Protein 2ATZ (pdb70)

Secondary structure (DSSP, 8-state):
-----S----S-EEEE-SSS-EEEEETTEEEEE-EEEE----HHHHHHHHTTSS-EEEESSBTTTEES-EEEEE-SS-HHHHHHHHHHHHHHTT--EEEEE-SSTT-EEEEE---SEEHHHHHHHHHHH--GGGTS---EEEES-TTS-GGG-EEEPP-EEEEEE-------

CATH classification: 3.90.920.20

Sequence (172 aa):
EELKLIKIDTSHYFEKKPGLGERVDYAGRCFYNKFQRVNALTSSLIQKHLKREIEIAHNLILRNDKVENIVFDYNGRNPERFYHKAQLLLREEGFNFTAYNTKTPGHLHLYVHKGHTELGEGERLVKTLSKLAQGLPKEWKVFPSNEWPKEFNILALPYEVFAKERGSSWAK

Structure (mmCIF, N/CA/C/O backbone):
data_2ATZ
#
_entry.id   2ATZ
#
_cell.length_a   77.093
_cell.length_b   77.093
_cell.length_c   118.187
_cell.angle_alpha   90.00
_cell.angle_beta   90.00
_cell.angle_gamma   120.00
#
_symmetry.space_group_name_H-M   'P 61 2 2'
#
loop_
_entity.id
_entity.type
_entity.pdbx_description
1 polymer 'H. pylori predicted coding region HP0184'
2 non-polymer "2'-DEOXYGUANOSINE-5'-TRIPHOSPHATE"
3 non-polymer 1,2-ETHANEDIOL
4 water water
#
loop_
_atom_site.group_PDB
_atom_site.id
_atom_site.type_symbol
_atom_site.label_atom_id
_atom_site.label_alt_id
_atom_site.label_comp_id
_atom_site.label_asym_id
_atom_site.label_entity_id
_atom_site.label_seq_id
_atom_site.pdbx_PDB_ins_code
_atom_site.Cartn_x
_atom_site.Cartn_y
_atom_site.Cartn_z
_atom_site.occupancy
_atom_site.B_iso_or_equiv
_atom_site.auth_seq_id
_atom_site.auth_comp_id
_atom_site.auth_asym_id
_atom_site.auth_atom_id
_atom_site.pdbx_PDB_model_num
ATOM 1 N N . GLU A 1 3 ? 9.581 11.159 -2.878 1.00 81.27 3 GLU A N 1
ATOM 2 C CA . GLU A 1 3 ? 8.098 11.024 -3.005 1.00 81.30 3 GLU A CA 1
ATOM 3 C C . GLU A 1 3 ? 7.338 11.577 -1.786 1.00 81.22 3 GLU A C 1
ATOM 4 O O . GLU A 1 3 ? 7.933 12.181 -0.882 1.00 81.44 3 GLU A O 1
ATOM 14 N N . GLU A 1 5 ? 3.249 10.195 0.075 1.00 78.44 5 GLU A N 1
ATOM 15 C CA . GLU A 1 5 ? 1.901 9.630 -0.004 1.00 77.31 5 GLU A CA 1
ATOM 16 C C . GLU A 1 5 ? 0.831 10.684 0.295 1.00 76.41 5 GLU A C 1
ATOM 17 O O . GLU A 1 5 ? 0.729 11.688 -0.417 1.00 76.33 5 GLU A O 1
ATOM 23 N N . LEU A 1 6 ? 0.030 10.456 1.334 1.00 75.02 6 LEU A N 1
ATOM 24 C CA . LEU A 1 6 ? -0.976 11.435 1.758 1.00 73.00 6 LEU A CA 1
ATOM 25 C C . LEU A 1 6 ? -0.630 11.934 3.169 1.00 71.06 6 LEU A C 1
ATOM 26 O O . LEU A 1 6 ? -0.559 11.155 4.126 1.00 70.40 6 LEU A O 1
ATOM 31 N N . LYS A 1 7 ? -0.374 13.238 3.264 1.00 68.85 7 LYS A N 1
ATOM 32 C CA . LYS A 1 7 ? 0.020 13.885 4.508 1.00 66.10 7 LYS A CA 1
ATOM 33 C C . LYS A 1 7 ? -1.115 14.768 5.027 1.00 65.02 7 LYS A C 1
ATOM 34 O O . LYS A 1 7 ? -1.822 15.421 4.228 1.00 64.78 7 LYS A O 1
ATOM 40 N N . LEU A 1 8 ? -1.284 14.777 6.358 1.00 63.09 8 LEU A N 1
ATOM 41 C CA . LEU A 1 8 ? -2.338 15.584 7.015 1.00 61.22 8 LEU A CA 1
ATOM 42 C C . LEU A 1 8 ? -2.022 17.011 7.433 1.00 59.05 8 LEU A C 1
ATOM 43 O O . LEU A 1 8 ? -1.694 17.311 8.589 1.00 58.69 8 LEU A O 1
ATOM 48 N N . ILE A 1 9 ? -2.165 17.869 6.434 1.00 55.79 9 ILE A N 1
ATOM 49 C CA . ILE A 1 9 ? -2.417 19.283 6.584 1.00 51.12 9 ILE A CA 1
ATOM 50 C C . ILE A 1 9 ? -3.886 19.499 7.077 1.00 48.20 9 ILE A C 1
ATOM 51 O O . ILE A 1 9 ? -4.266 20.619 7.432 1.00 48.66 9 ILE A O 1
ATOM 56 N N . LYS A 1 10 ? -4.687 18.418 7.133 1.00 44.02 10 LYS A N 1
ATOM 57 C CA . LYS A 1 10 ? -6.156 18.491 7.327 1.00 39.81 10 LYS A CA 1
ATOM 58 C C . LYS A 1 10 ? -6.799 19.369 6.248 1.00 38.22 10 LYS A C 1
ATOM 59 O O . LYS A 1 10 ? -7.531 20.314 6.506 1.00 36.66 10 LYS A O 1
ATOM 65 N N . ILE A 1 11 ? -6.455 19.041 5.013 1.00 38.60 11 ILE A N 1
ATOM 66 C CA . ILE A 1 11 ? -6.963 19.696 3.822 1.00 39.76 11 ILE A CA 1
ATOM 67 C C . ILE A 1 11 ? -8.479 19.587 3.756 1.00 39.99 11 ILE A C 1
ATOM 68 O O . ILE A 1 11 ? -9.038 18.497 3.920 1.00 40.13 11 ILE A O 1
ATOM 73 N N . ASP A 1 12 ? -9.141 20.716 3.538 1.00 39.60 12 ASP A N 1
ATOM 74 C CA . ASP A 1 12 ? -10.571 20.707 3.243 1.00 41.60 12 ASP A CA 1
ATOM 75 C C . ASP A 1 12 ? -10.792 20.194 1.789 1.00 41.73 12 ASP A C 1
ATOM 76 O O . ASP A 1 12 ? -10.354 20.838 0.828 1.00 41.82 12 ASP A O 1
ATOM 81 N N . THR A 1 13 ? -11.431 19.032 1.647 1.00 41.66 13 THR A N 1
ATOM 82 C CA . THR A 1 13 ? -11.598 18.383 0.311 1.00 41.52 13 THR A CA 1
ATOM 83 C C . THR A 1 13 ? -12.983 18.615 -0.355 1.00 42.18 13 THR A C 1
ATOM 84 O O . THR A 1 13 ? -13.278 18.044 -1.423 1.00 42.62 13 THR A O 1
ATOM 88 N N . SER A 1 14 ? -13.807 19.454 0.278 1.00 41.40 14 SER A N 1
ATOM 89 C CA . SER A 1 14 ? -15.167 19.765 -0.168 1.00 42.27 14 SER A CA 1
ATOM 90 C C . SER A 1 14 ? -15.168 20.533 -1.490 1.00 41.55 14 SER A C 1
ATOM 91 O O . SER A 1 14 ? -16.140 20.494 -2.254 1.00 40.95 14 SER A O 1
ATOM 94 N N . HIS A 1 15 ? -14.090 21.270 -1.710 1.00 39.80 15 HIS A N 1
ATOM 95 C CA . HIS A 1 15 ? -13.880 22.053 -2.929 1.00 40.73 15 HIS A CA 1
ATOM 96 C C . HIS A 1 15 ? -12.375 22.269 -3.095 1.00 41.02 15 HIS A C 1
ATOM 97 O O . HIS A 1 15 ? -11.579 21.913 -2.193 1.00 39.14 15 HIS A O 1
ATOM 104 N N . TYR A 1 16 ? -11.988 22.847 -4.230 1.00 40.11 16 TYR A N 1
ATOM 105 C CA . TYR A 1 16 ? -10.579 23.136 -4.487 1.00 40.53 16 TYR A CA 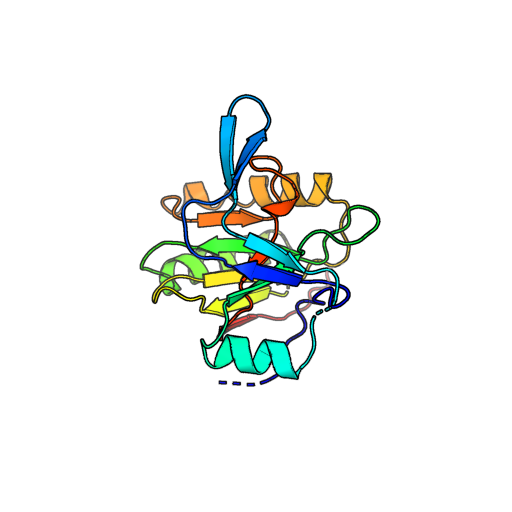1
ATOM 106 C C . TYR A 1 16 ? -10.519 24.269 -5.498 1.00 40.44 16 TYR A C 1
ATOM 107 O O . TYR A 1 16 ? -11.587 24.757 -5.936 1.00 40.16 16 TYR A O 1
ATOM 116 N N . PHE A 1 17 ? -9.296 24.704 -5.819 1.00 38.62 17 PHE A N 1
ATOM 117 C CA . PHE A 1 17 ? -9.071 25.811 -6.745 1.00 39.56 17 PHE A CA 1
ATOM 118 C C . PHE A 1 17 ? -8.142 25.311 -7.825 1.00 39.37 17 PHE A C 1
ATOM 119 O O . PHE A 1 17 ? -7.180 24.642 -7.505 1.00 40.16 17 PHE A O 1
ATOM 127 N N . GLU A 1 18 ? -8.429 25.665 -9.079 1.00 37.94 18 GLU A N 1
ATOM 128 C CA . GLU A 1 18 ? -7.626 25.236 -10.211 1.00 39.88 18 GLU A CA 1
ATOM 129 C C . GLU A 1 18 ? -6.961 26.442 -10.879 1.00 38.94 18 GLU A C 1
ATOM 130 O O . GLU A 1 18 ? -7.604 27.457 -11.155 1.00 39.31 18 GLU A O 1
ATOM 136 N N . LYS A 1 19 ? -5.671 26.354 -11.146 1.00 37.71 19 LYS A N 1
ATOM 137 C CA . LYS A 1 19 ? -5.065 27.470 -11.827 1.00 38.68 19 LYS A CA 1
ATOM 138 C C . LYS A 1 19 ? -5.409 27.443 -13.310 1.00 38.27 19 LYS A C 1
ATOM 139 O O . LYS A 1 19 ? -5.374 26.378 -13.985 1.00 36.93 19 LYS A O 1
ATOM 145 N N . LYS A 1 20 ? -5.744 28.632 -13.792 1.00 38.99 20 LYS A N 1
ATOM 146 C CA . LYS A 1 20 ? -6.141 28.847 -15.199 1.00 40.60 20 LYS A CA 1
ATOM 147 C C . LYS A 1 20 ? -5.124 29.759 -15.919 1.00 42.06 20 LYS A C 1
ATOM 148 O O . LYS A 1 20 ? -4.497 30.642 -15.283 1.00 40.95 20 LYS A O 1
ATOM 154 N N . PRO A 1 21 ? -4.939 29.557 -17.236 1.00 43.32 21 PRO A N 1
ATOM 155 C CA . PRO A 1 21 ? -4.022 30.437 -17.988 1.00 45.16 21 PRO A CA 1
ATOM 156 C C . PRO A 1 21 ? -4.452 31.910 -17.990 1.00 47.03 21 PRO A C 1
ATOM 157 O O . PRO A 1 21 ? -5.658 32.206 -17.765 1.00 48.37 21 PRO A O 1
ATOM 161 N N . GLY A 1 22 ? -3.471 32.821 -18.208 1.00 47.19 22 GLY A N 1
ATOM 162 C CA . GLY A 1 22 ? -3.754 34.265 -18.145 1.00 50.13 22 GLY A CA 1
ATOM 163 C C . GLY A 1 22 ? -2.968 35.020 -17.071 1.00 51.02 22 GLY A C 1
ATOM 164 O O . GLY A 1 22 ? -2.454 34.396 -16.134 1.00 50.77 22 GLY A O 1
ATOM 165 N N . LEU A 1 23 ? -3.007 36.354 -17.054 1.00 51.46 23 LEU A N 1
ATOM 166 C CA . LEU A 1 23 ? -4.222 37.172 -17.071 1.00 51.75 23 LEU A CA 1
ATOM 167 C C . LEU A 1 23 ? -4.731 37.135 -15.626 1.00 50.64 23 LEU A C 1
ATOM 168 O O . LEU A 1 23 ? -4.102 37.688 -14.695 1.00 51.63 23 LEU A O 1
ATOM 173 N N . GLY A 1 24 ? -5.831 36.421 -15.421 1.00 48.71 24 GLY A N 1
ATOM 174 C CA . GLY A 1 24 ? -6.457 36.372 -14.129 1.00 47.40 24 GLY A CA 1
ATOM 175 C C . GLY A 1 24 ? -7.536 37.420 -14.100 1.00 47.06 24 GLY A C 1
ATOM 176 O O . GLY A 1 24 ? -7.448 38.434 -14.824 1.00 46.98 24 GLY A O 1
ATOM 177 N N . GLU A 1 25 ? -8.567 37.162 -13.303 1.00 45.58 25 GLU A N 1
ATOM 178 C CA . GLU A 1 25 ? -9.707 38.065 -13.200 1.00 47.28 25 GLU A CA 1
ATOM 179 C C . GLU A 1 25 ? -9.410 39.186 -12.221 1.00 43.60 25 GLU A C 1
ATOM 180 O O . GLU A 1 25 ? -8.918 38.920 -11.069 1.00 40.03 25 GLU A O 1
ATOM 186 N N . ARG A 1 26 ? -9.698 40.429 -12.639 1.00 39.18 26 ARG A N 1
ATOM 187 C CA . ARG A 1 26 ? -9.443 41.554 -11.738 1.00 39.73 26 ARG A CA 1
ATOM 188 C C . ARG A 1 26 ? -10.321 41.452 -10.479 1.00 38.23 26 ARG A C 1
ATOM 189 O O . ARG A 1 26 ? -11.534 41.174 -10.577 1.00 36.89 26 ARG A O 1
ATOM 197 N N . VAL A 1 27 ? -9.708 41.683 -9.311 1.00 39.92 27 VAL A N 1
ATOM 198 C CA . VAL A 1 27 ? -10.412 41.789 -8.039 1.00 40.79 27 VAL A CA 1
ATOM 199 C C . VAL A 1 27 ? -9.911 43.084 -7.404 1.00 39.55 27 VAL A C 1
ATOM 200 O O . VAL A 1 27 ? -8.705 43.263 -7.296 1.00 40.44 27 VAL A O 1
ATOM 204 N N . ASP A 1 28 ? -10.810 43.987 -7.002 1.00 36.11 28 ASP A N 1
ATOM 205 C CA . ASP A 1 28 ? -10.384 45.131 -6.184 1.00 34.49 28 ASP A CA 1
ATOM 206 C C . ASP A 1 28 ? -10.605 44.784 -4.703 1.00 34.82 28 ASP A C 1
ATOM 207 O O . ASP A 1 28 ? -11.677 44.306 -4.347 1.00 32.44 28 ASP A O 1
ATOM 212 N N . TYR A 1 29 ? -9.628 45.070 -3.845 1.00 32.13 29 TYR A N 1
ATOM 213 C CA . TYR A 1 29 ? -9.740 44.676 -2.461 1.00 34.07 29 TYR A CA 1
ATOM 214 C C . TYR A 1 29 ? -8.958 45.740 -1.653 1.00 32.79 29 TYR A C 1
ATOM 215 O O . TYR A 1 29 ? -7.775 45.965 -1.914 1.00 31.58 29 TYR A O 1
ATOM 224 N N . ALA A 1 30 ? -9.595 46.348 -0.676 1.00 32.75 30 ALA A N 1
ATOM 225 C CA . ALA A 1 30 ? -8.944 47.348 0.211 1.00 33.81 30 ALA A CA 1
ATOM 226 C C . ALA A 1 30 ? -8.140 48.426 -0.551 1.00 36.22 30 ALA A C 1
ATOM 227 O O . ALA A 1 30 ? -7.068 48.806 -0.117 1.00 37.94 30 ALA A O 1
ATOM 229 N N . GLY A 1 31 ? -8.649 48.862 -1.711 1.00 35.64 31 GLY A N 1
ATOM 230 C CA . GLY A 1 31 ? -8.095 49.998 -2.483 1.00 37.53 31 GLY A CA 1
ATOM 231 C C . GLY A 1 31 ? -7.009 49.620 -3.453 1.00 37.94 31 GLY A C 1
ATOM 232 O O . GLY A 1 31 ? -6.481 50.481 -4.172 1.00 39.40 31 GLY A O 1
ATOM 233 N N . ARG A 1 32 ? -6.703 48.318 -3.484 1.00 37.60 32 ARG A N 1
ATOM 234 C CA . ARG A 1 32 ? -5.644 47.726 -4.297 1.00 40.10 32 ARG A CA 1
ATOM 235 C C . ARG A 1 32 ? -6.252 46.747 -5.310 1.00 40.82 32 ARG A C 1
ATOM 236 O O . ARG A 1 32 ? -7.390 46.242 -5.137 1.00 36.13 32 ARG A O 1
ATOM 244 N N . CYS A 1 33 ? -5.464 46.482 -6.343 1.00 38.98 33 CYS A N 1
ATOM 245 C CA . CYS A 1 33 ? -5.814 45.589 -7.420 1.00 42.39 33 CYS A CA 1
ATOM 246 C C . CYS A 1 33 ? -5.205 44.226 -7.361 1.00 42.06 33 CYS A C 1
ATOM 247 O O . CYS A 1 33 ? -3.994 44.094 -7.161 1.00 41.37 33 CYS A O 1
ATOM 250 N N . PHE A 1 34 ? -6.027 43.207 -7.610 1.00 43.07 34 PHE A N 1
ATOM 251 C CA . PHE A 1 34 ? -5.512 41.844 -7.666 1.00 44.13 34 PHE A CA 1
ATOM 252 C C . PHE A 1 34 ? -5.943 41.172 -8.933 1.00 43.51 34 PHE A C 1
ATOM 253 O O . PHE A 1 34 ? -7.029 41.450 -9.443 1.00 43.21 34 PHE A O 1
ATOM 261 N N . TYR A 1 35 ? -5.072 40.319 -9.479 1.00 41.37 35 TYR A N 1
ATOM 262 C CA . TYR A 1 35 ? -5.481 39.478 -10.586 1.00 41.02 35 TYR A CA 1
ATOM 263 C C . TYR A 1 35 ? -5.520 38.046 -10.177 1.00 40.26 35 TYR A C 1
ATOM 264 O O . TYR A 1 35 ? -4.499 37.471 -9.846 1.00 44.26 35 TYR A O 1
ATOM 273 N N . ASN A 1 36 ? -6.709 37.486 -10.186 1.00 39.57 36 ASN A N 1
ATOM 274 C CA . ASN A 1 36 ? -6.934 36.150 -9.667 1.00 39.31 36 ASN A CA 1
ATOM 275 C C . ASN A 1 36 ? -6.795 35.122 -10.783 1.00 38.68 36 ASN A C 1
ATOM 276 O O . ASN A 1 36 ? -7.639 35.080 -11.709 1.00 39.90 36 ASN A O 1
ATOM 281 N N . LYS A 1 37 ? -5.757 34.301 -10.688 1.00 41.20 37 LYS A N 1
ATOM 282 C CA . LYS A 1 37 ? -5.403 33.306 -11.725 1.00 39.85 37 LYS A CA 1
ATOM 283 C C . LYS A 1 37 ? -5.962 31.911 -11.399 1.00 41.44 37 LYS A C 1
ATOM 284 O O . LYS A 1 37 ? -5.762 30.948 -12.187 1.00 40.83 37 LYS A O 1
ATOM 290 N N . PHE A 1 38 ? -6.646 31.801 -10.246 1.00 40.36 38 PHE A N 1
ATOM 291 C CA . PHE A 1 38 ? -7.254 30.534 -9.757 1.00 42.00 38 PHE A CA 1
ATOM 292 C C . PHE A 1 38 ? -8.763 30.550 -9.792 1.00 43.58 38 PHE A C 1
ATOM 293 O O . PHE A 1 38 ? -9.398 31.500 -9.334 1.00 46.38 38 PHE A O 1
ATOM 301 N N . GLN A 1 39 ? -9.337 29.467 -10.306 1.00 44.94 39 GLN A N 1
ATOM 302 C CA . GLN A 1 39 ? -10.791 29.317 -10.345 1.00 45.20 39 GLN A CA 1
ATOM 303 C C . GLN A 1 39 ? -11.258 28.334 -9.278 1.00 43.66 39 GLN A C 1
ATOM 304 O O . GLN A 1 39 ? -10.769 27.206 -9.195 1.00 41.87 39 GLN A O 1
ATOM 310 N N . ARG A 1 40 ? -12.213 28.772 -8.460 1.00 43.33 40 ARG A N 1
ATOM 311 C CA . ARG A 1 40 ? -12.820 27.885 -7.496 1.00 42.31 40 ARG A CA 1
ATOM 312 C C . ARG A 1 40 ? -13.604 26.805 -8.231 1.00 42.65 40 ARG A C 1
ATOM 313 O O . ARG A 1 40 ? -14.343 27.090 -9.186 1.00 41.52 40 ARG A O 1
ATOM 321 N N . VAL A 1 41 ? -13.424 25.560 -7.794 1.00 42.78 41 VAL A N 1
ATOM 322 C CA . VAL A 1 41 ? -14.190 24.435 -8.329 1.00 43.65 41 VAL A CA 1
ATOM 323 C C . VAL A 1 41 ? -14.985 23.804 -7.200 1.00 43.93 41 VAL A C 1
ATOM 324 O O . VAL A 1 41 ? -14.424 23.257 -6.233 1.00 44.51 41 VAL A O 1
ATOM 328 N N . ASN A 1 42 ? -16.298 23.929 -7.329 1.00 43.42 42 ASN A N 1
ATOM 329 C CA . ASN A 1 42 ? -17.255 23.440 -6.360 1.00 43.86 42 ASN A CA 1
ATOM 330 C C . ASN A 1 42 ? -17.544 21.940 -6.549 1.00 44.40 42 ASN A C 1
ATOM 331 O O . ASN A 1 42 ? -18.680 21.518 -6.827 1.00 39.92 42 ASN A O 1
ATOM 336 N N . ALA A 1 43 ? -16.483 21.146 -6.409 1.00 44.82 43 ALA A N 1
ATOM 337 C CA . ALA A 1 43 ? -16.549 19.692 -6.440 1.00 45.94 43 ALA A CA 1
ATOM 338 C C . ALA A 1 43 ? -15.419 19.173 -5.582 1.00 47.42 43 ALA A C 1
ATOM 339 O O . ALA A 1 43 ? -14.455 19.893 -5.314 1.00 46.04 43 ALA A O 1
ATOM 349 N N . LEU A 1 45 ? -12.214 17.531 -3.923 1.00 49.02 45 LEU A N 1
ATOM 350 C CA . LEU A 1 45 ? -10.805 17.271 -4.190 1.00 47.91 45 LEU A CA 1
ATOM 351 C C . LEU A 1 45 ? -10.547 15.780 -3.953 1.00 48.03 45 LEU A C 1
ATOM 352 O O . LEU A 1 45 ? -10.366 15.334 -2.810 1.00 49.86 45 LEU A O 1
ATOM 357 N N . THR A 1 46 ? -10.561 15.017 -5.044 1.00 45.64 46 THR A N 1
ATOM 358 C CA . THR A 1 46 ? -10.426 13.571 -4.998 1.00 45.18 46 THR A CA 1
ATOM 359 C C . THR A 1 46 ? -8.975 13.102 -5.049 1.00 44.37 46 THR A C 1
ATOM 360 O O . THR A 1 46 ? -8.082 13.846 -5.427 1.00 42.39 46 THR A O 1
ATOM 364 N N . SER A 1 47 ? -8.769 11.821 -4.745 1.00 45.17 47 SER A N 1
ATOM 365 C CA . SER A 1 47 ? -7.458 11.188 -4.847 1.00 44.71 47 SER A CA 1
ATOM 366 C C . SER A 1 47 ? -6.927 11.282 -6.277 1.00 43.49 47 SER A C 1
ATOM 367 O O . SER A 1 47 ? -5.750 11.571 -6.494 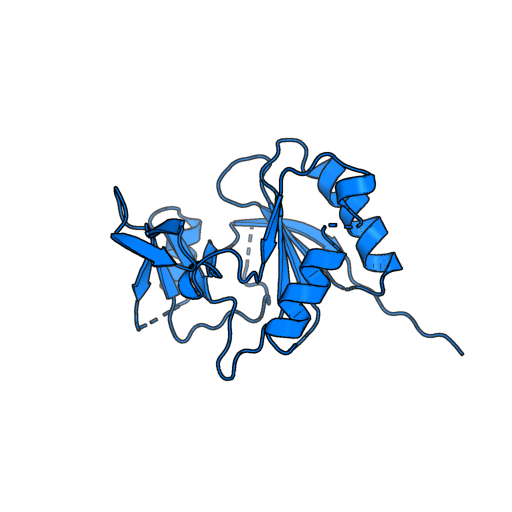1.00 41.71 47 SER A O 1
ATOM 370 N N . SER A 1 48 ? -7.827 11.056 -7.235 1.00 42.95 48 SER A N 1
ATOM 371 C CA . SER A 1 48 ? -7.555 11.174 -8.673 1.00 42.97 48 SER A CA 1
ATOM 372 C C . SER A 1 48 ? -6.943 12.551 -9.039 1.00 42.07 48 SER A C 1
ATOM 373 O O . SER A 1 48 ? -5.903 12.637 -9.720 1.00 39.85 48 SER A O 1
ATOM 376 N N . LEU A 1 49 ? -7.593 13.608 -8.561 1.00 40.39 49 LEU A N 1
ATOM 377 C CA . LEU A 1 49 ? -7.153 14.987 -8.789 1.00 41.82 49 LEU A CA 1
ATOM 378 C C . LEU A 1 49 ? -5.777 15.344 -8.205 1.00 41.37 49 LEU A C 1
ATOM 379 O O . LEU A 1 49 ? -4.994 16.068 -8.841 1.00 41.52 49 LEU A O 1
ATOM 384 N N . ILE A 1 50 ? -5.501 14.852 -6.993 1.00 41.10 50 ILE A N 1
ATOM 385 C CA . ILE A 1 50 ? -4.208 15.062 -6.345 1.00 41.64 50 ILE A CA 1
ATOM 386 C C . ILE A 1 50 ? -3.060 14.408 -7.147 1.00 40.71 50 ILE A C 1
ATOM 387 O O . ILE A 1 50 ? -1.992 14.995 -7.312 1.00 39.20 50 ILE A O 1
ATOM 392 N N . GLN A 1 51 ? -3.293 13.192 -7.652 1.00 40.18 51 GLN A N 1
ATOM 393 C CA . GLN A 1 51 ? -2.277 12.473 -8.423 1.00 39.83 51 GLN A CA 1
ATOM 394 C C . GLN A 1 51 ? -1.978 13.247 -9.688 1.00 38.73 51 GLN A C 1
ATOM 395 O O . GLN A 1 51 ? -0.855 13.252 -10.172 1.00 37.94 51 GLN A O 1
ATOM 401 N N . LYS A 1 52 ? -3.007 13.897 -10.214 1.00 38.07 52 LYS A N 1
ATOM 402 C CA . LYS A 1 52 ? -2.925 14.620 -11.460 1.00 37.72 52 LYS A CA 1
ATOM 403 C C . LYS A 1 52 ? -2.073 15.842 -11.193 1.00 38.05 52 LYS A C 1
ATOM 404 O O . LYS A 1 52 ? -1.176 16.164 -12.002 1.00 38.19 52 LYS A O 1
ATOM 410 N N . HIS A 1 53 ? -2.351 16.496 -10.041 1.00 34.80 53 HIS A N 1
ATOM 411 C CA . HIS A 1 53 ? -1.514 17.561 -9.540 1.00 34.36 53 HIS A CA 1
ATOM 412 C C . HIS A 1 53 ? -0.031 17.135 -9.357 1.00 33.11 53 HIS A C 1
ATOM 413 O O . HIS A 1 53 ? 0.893 17.788 -9.856 1.00 35.00 53 HIS A O 1
ATOM 420 N N . LEU A 1 54 ? 0.206 16.010 -8.701 1.00 32.43 54 LEU A N 1
ATOM 421 C CA . LEU A 1 54 ? 1.575 15.533 -8.532 1.00 34.62 54 LEU A CA 1
ATOM 422 C C . LEU A 1 54 ? 2.291 15.169 -9.833 1.00 35.44 54 LEU A C 1
ATOM 423 O O . LEU A 1 54 ? 3.528 15.134 -9.877 1.00 33.15 54 LEU A O 1
ATOM 428 N N . LYS A 1 55 ? 1.499 14.914 -10.874 1.00 35.88 55 LYS A N 1
ATOM 429 C CA . LYS A 1 55 ? 2.014 14.573 -12.190 1.00 38.16 55 LYS A CA 1
ATOM 430 C C . LYS A 1 55 ? 2.250 15.842 -13.001 1.00 38.75 55 LYS A C 1
ATOM 431 O O . LYS A 1 55 ? 2.765 15.789 -14.117 1.00 39.01 55 LYS A O 1
ATOM 437 N N . ARG A 1 56 ? 1.857 16.979 -12.428 1.00 40.05 56 ARG A N 1
ATOM 438 C CA . ARG A 1 56 ? 1.842 18.291 -13.109 1.00 41.54 56 ARG A CA 1
ATOM 439 C C . ARG A 1 56 ? 0.966 18.346 -14.375 1.00 40.10 56 ARG A C 1
ATOM 440 O O . ARG A 1 56 ? 1.278 19.067 -15.323 1.00 40.86 56 ARG A O 1
ATOM 448 N N . GLU A 1 57 ? -0.124 17.595 -14.383 1.00 38.05 57 GLU A N 1
ATOM 449 C CA . GLU A 1 57 ? -1.105 17.691 -15.469 1.00 38.83 57 GLU A CA 1
ATOM 450 C C . GLU A 1 57 ? -2.121 18.806 -15.167 1.00 37.61 57 GLU A C 1
ATOM 451 O O . GLU A 1 57 ? -2.778 19.344 -16.073 1.00 35.11 57 GLU A O 1
ATOM 457 N N . ILE A 1 58 ? -2.224 19.140 -13.880 1.00 36.58 58 ILE A N 1
ATOM 458 C CA . ILE A 1 58 ? -3.111 20.179 -13.379 1.00 37.57 58 ILE A CA 1
ATOM 459 C C . ILE A 1 58 ? -2.421 20.857 -12.194 1.00 37.61 58 ILE A C 1
ATOM 460 O O . ILE A 1 58 ? -1.472 20.309 -11.610 1.00 36.97 58 ILE A O 1
ATOM 465 N N . GLU A 1 59 ? -2.893 22.055 -11.862 1.00 37.93 59 GLU A N 1
ATOM 466 C CA . GLU A 1 59 ? -2.346 22.842 -10.749 1.00 37.50 59 GLU A CA 1
ATOM 467 C C . GLU A 1 59 ? -3.515 23.254 -9.853 1.00 37.81 59 GLU A C 1
ATOM 468 O O . GLU A 1 59 ? -4.294 24.128 -10.174 1.00 34.83 59 GLU A O 1
ATOM 474 N N . ILE A 1 60 ? -3.629 22.533 -8.743 1.00 39.33 60 ILE A N 1
ATOM 475 C CA . ILE A 1 60 ? -4.706 22.680 -7.762 1.00 40.24 60 ILE A CA 1
ATOM 476 C C . ILE A 1 60 ? -4.198 23.220 -6.428 1.00 39.99 60 ILE A C 1
ATOM 477 O O . ILE A 1 60 ? -3.143 22.836 -5.988 1.00 37.43 60 ILE A O 1
ATOM 482 N N . ALA A 1 61 ? -5.047 24.039 -5.777 1.00 40.22 61 ALA A N 1
ATOM 483 C CA . ALA A 1 61 ? -4.817 24.631 -4.464 1.00 41.81 61 ALA A CA 1
ATOM 484 C C . ALA A 1 61 ? -5.945 24.228 -3.535 1.00 41.90 61 ALA A C 1
ATOM 485 O O . ALA A 1 61 ? -7.088 24.042 -3.987 1.00 42.29 61 ALA A O 1
ATOM 487 N N . HIS A 1 62 ? -5.617 24.055 -2.248 1.00 40.34 62 HIS A N 1
ATOM 488 C CA . HIS A 1 62 ? -6.651 23.866 -1.225 1.00 40.06 62 HIS A CA 1
ATOM 489 C C . HIS A 1 62 ? -6.923 25.163 -0.418 1.00 41.46 62 HIS A C 1
ATOM 490 O O . HIS A 1 62 ? -6.092 26.078 -0.362 1.00 39.26 62 HIS A O 1
ATOM 497 N N . ASN A 1 63 ? -8.105 25.257 0.171 1.00 42.31 63 ASN A N 1
ATOM 498 C CA . ASN A 1 63 ? -8.508 26.473 0.887 1.00 43.24 63 ASN A CA 1
ATOM 499 C C . ASN A 1 63 ? -8.030 26.425 2.320 1.00 42.64 63 ASN A C 1
ATOM 500 O O . ASN A 1 63 ? -8.483 25.591 3.110 1.00 41.92 63 ASN A O 1
ATOM 505 N N . LEU A 1 64 ? -7.113 27.333 2.660 1.00 42.85 64 LEU A N 1
ATOM 506 C CA . LEU A 1 64 ? -6.666 27.431 4.038 1.00 44.45 64 LEU A CA 1
ATOM 507 C C . LEU A 1 64 ? -7.799 27.813 5.034 1.00 41.05 64 LEU A C 1
ATOM 508 O O . LEU A 1 64 ? -7.726 27.486 6.212 1.00 39.94 64 LEU A O 1
ATOM 513 N N . ILE A 1 65 ? -8.824 28.490 4.562 1.00 37.85 65 ILE A N 1
ATOM 514 C CA . ILE A 1 65 ? -9.818 29.002 5.479 1.00 40.70 65 ILE A CA 1
ATOM 515 C C . ILE A 1 65 ? -10.990 28.067 5.533 1.00 42.93 65 ILE A C 1
ATOM 516 O O . ILE A 1 65 ? -11.683 27.876 4.525 1.00 39.96 65 ILE A O 1
ATOM 521 N N . LEU A 1 66 ? -11.214 27.482 6.714 1.00 41.82 66 LEU A N 1
ATOM 522 C CA . LEU A 1 66 ? -12.283 26.466 6.858 1.00 42.80 66 LEU A CA 1
ATOM 523 C C . LEU A 1 66 ? -13.613 27.135 7.130 1.00 42.17 66 LEU A C 1
ATOM 524 O O . LEU A 1 66 ? -13.661 28.326 7.422 1.00 43.62 66 LEU A O 1
ATOM 529 N N . ARG A 1 67 ? -14.694 26.380 7.079 1.00 43.67 67 ARG A N 1
ATOM 530 C CA . ARG A 1 67 ? -16.009 26.907 7.441 1.00 43.77 67 ARG A CA 1
ATOM 531 C C . ARG A 1 67 ? -15.906 27.450 8.869 1.00 42.61 67 ARG A C 1
ATOM 532 O O . ARG A 1 67 ? -15.099 26.944 9.672 1.00 38.76 67 ARG A O 1
ATOM 540 N N . ASN A 1 68 ? -16.730 28.459 9.156 1.00 42.64 68 ASN A N 1
ATOM 541 C CA . ASN A 1 68 ? -16.705 29.173 10.427 1.00 45.40 68 ASN A CA 1
ATOM 542 C C . ASN A 1 68 ? -15.432 30.009 10.621 1.00 46.49 68 ASN A C 1
ATOM 543 O O . ASN A 1 68 ? -15.078 30.306 11.770 1.00 44.46 68 ASN A O 1
ATOM 548 N N . ASP A 1 69 ? -14.764 30.382 9.526 1.00 43.94 69 ASP A N 1
ATOM 549 C CA . ASP A 1 69 ? -13.470 31.112 9.558 1.00 46.40 69 ASP A CA 1
ATOM 550 C C . ASP A 1 69 ? -12.473 30.614 10.630 1.00 43.26 69 ASP A C 1
ATOM 551 O O . ASP A 1 69 ? -12.090 31.351 11.552 1.00 42.27 69 ASP A O 1
ATOM 556 N N . LYS A 1 70 ? -12.129 29.337 10.513 1.00 40.94 70 LYS A N 1
ATOM 557 C CA . LYS A 1 70 ? -11.064 28.745 11.335 1.00 42.02 70 LYS A CA 1
ATOM 558 C C . LYS A 1 70 ? -9.981 28.380 10.346 1.00 40.61 70 LYS A C 1
ATOM 559 O O . LYS A 1 70 ? -10.271 28.223 9.141 1.00 40.58 70 LYS A O 1
ATOM 565 N N . VAL A 1 71 ? -8.747 28.246 10.835 1.00 40.81 71 VAL A N 1
ATOM 566 C CA . VAL A 1 71 ? -7.647 27.667 10.063 1.00 40.66 71 VAL A CA 1
ATOM 567 C C . VAL A 1 71 ? -7.065 26.546 10.941 1.00 41.59 71 VAL A C 1
ATOM 568 O O . VAL A 1 71 ? -7.029 26.659 12.155 1.00 42.25 71 VAL A O 1
ATOM 572 N N . GLU A 1 72 ? -6.641 25.465 10.321 1.00 41.96 72 GLU A N 1
ATOM 573 C CA . GLU A 1 72 ? -5.917 24.359 11.005 1.00 44.28 72 GLU A CA 1
ATOM 574 C C . GLU A 1 72 ? -4.386 24.612 11.060 1.00 43.37 72 GLU A C 1
ATOM 575 O O . GLU A 1 72 ? -3.686 24.047 11.914 1.00 44.12 72 GLU A O 1
ATOM 581 N N . ASN A 1 73 ? -3.874 25.388 10.118 1.00 41.42 73 ASN A N 1
ATOM 582 C CA . ASN A 1 73 ? -2.419 25.647 9.985 1.00 41.82 73 ASN A CA 1
ATOM 583 C C . ASN A 1 73 ? -2.149 27.139 9.774 1.00 42.00 73 ASN A C 1
ATOM 584 O O . ASN A 1 73 ? -2.944 27.853 9.180 1.00 39.87 73 ASN A O 1
ATOM 589 N N . ILE A 1 74 ? -1.020 27.636 10.275 1.00 40.74 74 ILE A N 1
ATOM 590 C CA . ILE A 1 74 ? -0.534 28.917 9.735 1.00 39.38 74 ILE A CA 1
ATOM 591 C C . ILE A 1 74 ? 0.694 28.522 8.914 1.00 39.92 74 ILE A C 1
ATOM 592 O O . ILE A 1 74 ? 1.326 27.489 9.190 1.00 37.94 74 ILE A O 1
ATOM 597 N N . VAL A 1 75 ? 1.005 29.334 7.911 1.00 37.78 75 VAL A N 1
ATOM 598 C CA . VAL A 1 75 ? 1.963 28.879 6.899 1.00 39.27 75 VAL A CA 1
ATOM 599 C C . VAL A 1 75 ? 2.936 29.950 6.462 1.00 38.48 75 VAL A C 1
ATOM 600 O O . VAL A 1 75 ? 2.533 31.074 6.189 1.00 38.69 75 VAL A O 1
ATOM 604 N N . PHE A 1 76 ? 4.210 29.578 6.340 1.00 38.81 76 PHE A N 1
ATOM 605 C CA . PHE A 1 76 ? 5.166 30.463 5.712 1.00 40.02 76 PHE A CA 1
ATOM 606 C C . PHE A 1 76 ? 5.386 30.044 4.261 1.00 40.39 76 PHE A C 1
ATOM 607 O O . PHE A 1 76 ? 5.716 28.903 3.996 1.00 37.77 76 PHE A O 1
ATOM 615 N N . ASP A 1 77 ? 5.229 30.984 3.334 1.00 39.12 77 ASP A N 1
ATOM 616 C CA . ASP A 1 77 ? 5.386 30.693 1.924 1.00 40.49 77 ASP A CA 1
ATOM 617 C C . ASP A 1 77 ? 6.730 31.302 1.556 1.00 39.14 77 ASP A C 1
ATOM 618 O O . ASP A 1 77 ? 6.829 32.494 1.328 1.00 38.90 77 ASP A O 1
ATOM 623 N N . TYR A 1 78 ? 7.777 30.467 1.536 1.00 38.04 78 TYR A N 1
ATOM 624 C CA . TYR A 1 78 ? 9.121 30.940 1.298 1.00 36.94 78 TYR A CA 1
ATOM 625 C C . TYR A 1 78 ? 9.414 30.970 -0.196 1.00 37.74 78 TYR A C 1
ATOM 626 O O . TYR A 1 78 ? 9.357 29.939 -0.864 1.00 34.73 78 TYR A O 1
ATOM 635 N N . ASN A 1 79 ? 9.757 32.156 -0.693 1.00 38.04 79 ASN A N 1
ATOM 636 C CA . ASN A 1 79 ? 10.051 32.344 -2.108 1.00 38.49 79 ASN A CA 1
ATOM 637 C C . ASN A 1 79 ? 11.486 32.754 -2.383 1.00 37.24 79 ASN A C 1
ATOM 638 O O . ASN A 1 79 ? 11.758 33.491 -3.334 1.00 40.47 79 ASN A O 1
ATOM 643 N N . GLY A 1 80 ? 12.429 32.254 -1.596 1.00 36.98 80 GLY A N 1
ATOM 644 C CA . GLY A 1 80 ? 13.863 32.585 -1.856 1.00 38.51 80 GLY A CA 1
ATOM 645 C C . GLY A 1 80 ? 14.667 31.462 -2.500 1.00 38.56 80 GLY A C 1
ATOM 646 O O . GLY A 1 80 ? 14.113 30.491 -3.006 1.00 40.39 80 GLY A O 1
ATOM 647 N N . ARG A 1 81 ? 15.976 31.539 -2.432 1.00 39.29 81 ARG A N 1
ATOM 648 C CA . ARG A 1 81 ? 16.744 30.439 -2.991 1.00 41.32 81 ARG A CA 1
ATOM 649 C C . ARG A 1 81 ? 17.621 29.786 -1.946 1.00 40.02 81 ARG A C 1
ATOM 650 O O . ARG A 1 81 ? 18.477 28.990 -2.258 1.00 37.78 81 ARG A O 1
ATOM 658 N N . ASN A 1 82 ? 17.361 30.073 -0.672 1.00 39.83 82 ASN A N 1
ATOM 659 C CA . ASN A 1 82 ? 18.084 29.356 0.389 1.00 40.68 82 ASN A CA 1
ATOM 660 C C . ASN A 1 82 ? 17.123 28.728 1.374 1.00 39.26 82 ASN A C 1
ATOM 661 O O . ASN A 1 82 ? 17.023 29.211 2.492 1.00 39.06 82 ASN A O 1
ATOM 666 N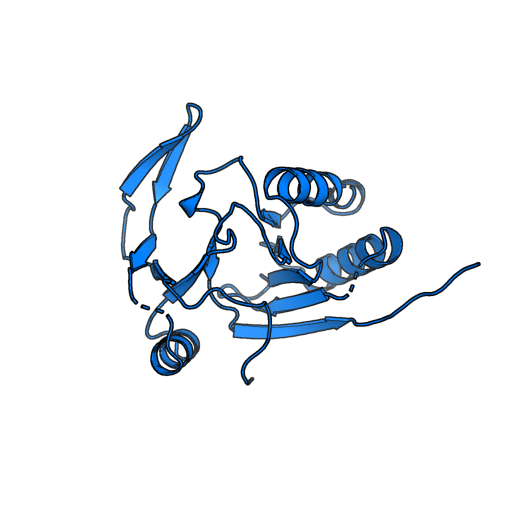 N . PRO A 1 83 ? 16.413 27.647 0.964 1.00 37.00 83 PRO A N 1
ATOM 667 C CA . PRO A 1 83 ? 15.411 27.035 1.868 1.00 37.63 83 PRO A CA 1
ATOM 668 C C . PRO A 1 83 ? 15.995 26.420 3.121 1.00 37.05 83 PRO A C 1
ATOM 669 O O . PRO A 1 83 ? 15.361 26.473 4.152 1.00 40.25 83 PRO A O 1
ATOM 673 N N . GLU A 1 84 ? 17.211 25.882 3.058 1.00 39.80 84 GLU A N 1
ATOM 674 C CA . GLU A 1 84 ? 17.875 25.337 4.250 1.00 40.04 84 GLU A CA 1
ATOM 675 C C . GLU A 1 84 ? 18.147 26.396 5.297 1.00 40.58 84 GLU A C 1
ATOM 676 O O . GLU A 1 84 ? 18.035 26.125 6.488 1.00 40.35 84 GLU A O 1
ATOM 682 N N . ARG A 1 85 ? 18.538 27.589 4.860 1.00 41.24 85 ARG A N 1
ATOM 683 C CA . ARG A 1 85 ? 18.867 28.677 5.796 1.00 41.69 85 ARG A CA 1
ATOM 684 C C . ARG A 1 85 ? 17.561 29.190 6.363 1.00 40.48 85 ARG A C 1
ATOM 685 O O . ARG A 1 85 ? 17.435 29.325 7.579 1.00 40.12 85 ARG A O 1
ATOM 693 N N . PHE A 1 86 ? 16.595 29.445 5.488 1.00 40.31 86 PHE A N 1
ATOM 694 C CA . PHE A 1 86 ? 15.249 29.789 5.920 1.00 39.29 86 PHE A CA 1
ATOM 695 C C . PHE A 1 86 ? 14.690 28.808 6.963 1.00 39.70 86 PHE A C 1
ATOM 696 O O . PHE A 1 86 ? 14.206 29.242 8.025 1.00 41.04 86 PHE A O 1
ATOM 704 N N . TYR A 1 87 ? 14.734 27.510 6.648 1.00 39.03 87 TYR A N 1
ATOM 705 C CA . TYR A 1 87 ? 14.129 26.502 7.493 1.00 39.32 87 TYR A CA 1
ATOM 706 C C . TYR A 1 87 ? 14.821 26.411 8.851 1.00 39.05 87 TYR A C 1
ATOM 707 O O . TYR A 1 87 ? 14.167 26.261 9.887 1.00 39.13 87 TYR A O 1
ATOM 716 N N . HIS A 1 88 ? 16.142 26.487 8.844 1.00 38.84 88 HIS A N 1
ATOM 717 C CA . HIS A 1 88 ? 16.866 26.507 10.124 1.00 40.02 88 HIS A CA 1
ATOM 718 C C . HIS A 1 88 ? 16.450 27.637 11.076 1.00 38.42 88 HIS A C 1
ATOM 719 O O . HIS A 1 88 ? 16.160 27.393 12.261 1.00 36.11 88 HIS A O 1
ATOM 726 N N . LYS A 1 89 ? 16.399 28.860 10.567 1.00 38.04 89 LYS A N 1
ATOM 727 C CA . LYS A 1 89 ? 16.024 30.007 11.417 1.00 40.69 89 LYS A CA 1
ATOM 728 C C . LYS A 1 89 ? 14.537 29.997 11.827 1.00 40.89 89 LYS A C 1
ATOM 729 O O . LYS A 1 89 ? 14.176 30.384 12.964 1.00 40.47 89 LYS A O 1
ATOM 735 N N . ALA A 1 90 ? 13.675 29.573 10.902 1.00 38.21 90 ALA A N 1
ATOM 736 C CA . ALA A 1 90 ? 12.263 29.362 11.197 1.00 38.59 90 ALA A CA 1
ATOM 737 C C . ALA A 1 90 ? 12.056 28.300 12.285 1.00 39.95 90 ALA A C 1
ATOM 738 O O . ALA A 1 90 ? 11.334 28.534 13.232 1.00 37.84 90 ALA A O 1
ATOM 740 N N . GLN A 1 91 ? 12.670 27.128 12.163 1.00 40.81 91 GLN A N 1
ATOM 741 C CA . GLN A 1 91 ? 12.460 26.094 13.198 1.00 43.98 91 GLN A CA 1
ATOM 742 C C . GLN A 1 91 ? 12.936 26.544 14.618 1.00 44.97 91 GLN A C 1
ATOM 743 O O . GLN A 1 91 ? 12.294 26.188 15.608 1.00 44.11 91 GLN A O 1
ATOM 749 N N . LEU A 1 92 ? 14.029 27.328 14.710 1.00 43.77 92 LEU A N 1
ATOM 750 C CA . LEU A 1 92 ? 14.528 27.843 15.995 1.00 44.71 92 LEU A CA 1
ATOM 751 C C . LEU A 1 92 ? 13.481 28.767 16.598 1.00 43.97 92 LEU A C 1
ATOM 752 O O . LEU A 1 92 ? 13.227 28.724 17.800 1.00 43.27 92 LEU A O 1
ATOM 757 N N . LEU A 1 93 ? 12.911 29.622 15.748 1.00 42.38 93 LEU A N 1
ATOM 758 C CA . LEU A 1 93 ? 11.881 30.587 16.147 1.00 41.57 93 LEU A CA 1
ATOM 759 C C . LEU A 1 93 ? 10.630 29.868 16.639 1.00 39.55 93 LEU A C 1
ATOM 760 O O . LEU A 1 93 ? 10.091 30.216 17.683 1.00 40.80 93 LEU A O 1
ATOM 765 N N . LEU A 1 94 ? 10.109 28.948 15.824 1.00 37.83 94 LEU A N 1
ATOM 766 C CA . LEU A 1 94 ? 8.911 28.172 16.164 1.00 36.77 94 LEU A CA 1
ATOM 767 C C . LEU A 1 94 ? 8.972 27.401 17.489 1.00 38.09 94 LEU A C 1
ATOM 768 O O . LEU A 1 94 ? 8.111 27.584 18.348 1.00 37.42 94 LEU A O 1
ATOM 773 N N . ARG A 1 95 ? 10.003 26.572 17.685 1.00 39.56 95 ARG A N 1
ATOM 774 C CA . ARG A 1 95 ? 10.069 25.756 18.915 1.00 41.45 95 ARG A CA 1
ATOM 775 C C . ARG A 1 95 ? 10.082 26.629 20.160 1.00 40.80 95 ARG A C 1
ATOM 776 O O . ARG A 1 95 ? 9.533 26.271 21.220 1.00 40.25 95 ARG A O 1
ATOM 784 N N . GLU A 1 96 ? 10.738 27.771 20.008 1.00 40.59 96 GLU A N 1
ATOM 785 C CA . GLU A 1 96 ? 10.909 28.752 21.045 1.00 43.65 96 GLU A CA 1
ATOM 786 C C . GLU A 1 96 ? 9.613 29.473 21.402 1.00 44.59 96 GLU A C 1
ATOM 787 O O . GLU A 1 96 ? 9.384 29.829 22.557 1.00 43.20 96 GLU A O 1
ATOM 793 N N . GLU A 1 97 ? 8.784 29.703 20.394 1.00 45.40 97 GLU A N 1
ATOM 794 C CA . GLU A 1 97 ? 7.502 30.376 20.593 1.00 48.16 97 GLU A CA 1
ATOM 795 C C . GLU A 1 97 ? 6.445 29.343 20.986 1.00 47.65 97 GLU A C 1
ATOM 796 O O . GLU A 1 97 ? 5.258 29.662 21.058 1.00 49.08 97 GLU A O 1
ATOM 802 N N . GLY A 1 98 ? 6.883 28.106 21.208 1.00 45.37 98 GLY A N 1
ATOM 803 C CA . GLY A 1 98 ? 5.999 27.030 21.645 1.00 46.21 98 GLY A CA 1
ATOM 804 C C . GLY A 1 98 ? 5.474 26.028 20.601 1.00 46.19 98 GLY A C 1
ATOM 805 O O . GLY A 1 98 ? 4.684 25.137 20.946 1.00 45.89 98 GLY A O 1
ATOM 806 N N . PHE A 1 99 ? 5.889 26.170 19.338 1.00 45.05 99 PHE A N 1
ATOM 807 C CA . PHE A 1 99 ? 5.378 25.340 18.244 1.00 46.44 99 PHE A CA 1
ATOM 808 C C . PHE A 1 99 ? 6.359 24.260 17.889 1.00 46.78 99 PHE A C 1
ATOM 809 O O . PHE A 1 99 ? 7.367 24.543 17.239 1.00 49.03 99 PHE A O 1
ATOM 825 N N . ASN A 1 101 ? 5.486 21.262 16.270 1.00 41.62 101 ASN A N 1
ATOM 826 C CA . ASN A 1 101 ? 4.916 20.439 15.218 1.00 40.73 101 ASN A CA 1
ATOM 827 C C . ASN A 1 101 ? 4.746 21.232 13.942 1.00 40.02 101 ASN A C 1
ATOM 828 O O . ASN A 1 101 ? 3.842 22.105 13.818 1.00 40.55 101 ASN A O 1
ATOM 833 N N . PHE A 1 102 ? 5.653 20.976 12.999 1.00 39.83 102 PHE A N 1
ATOM 834 C CA . PHE A 1 102 ? 5.592 21.640 11.692 1.00 38.96 102 PHE A CA 1
ATOM 835 C C . PHE A 1 102 ? 6.214 20.819 10.574 1.00 38.71 102 PHE A C 1
ATOM 836 O O . PHE A 1 102 ? 7.009 19.903 10.825 1.00 37.84 102 PHE A O 1
ATOM 844 N N . THR A 1 103 ? 5.813 21.128 9.345 1.00 38.83 103 THR A N 1
ATOM 845 C CA . THR A 1 103 ? 6.211 20.367 8.161 1.00 38.40 103 THR A CA 1
ATOM 846 C C . THR A 1 103 ? 6.481 21.329 7.005 1.00 38.82 103 THR A C 1
ATOM 847 O O . THR A 1 103 ? 5.611 22.139 6.636 1.00 40.17 103 THR A O 1
ATOM 851 N N . ALA A 1 104 ? 7.683 21.245 6.438 1.00 40.09 104 ALA A N 1
ATOM 852 C CA . ALA A 1 104 ? 8.038 22.040 5.252 1.00 38.66 104 ALA A CA 1
ATOM 853 C C . ALA A 1 104 ? 7.896 21.178 4.002 1.00 38.21 104 ALA A C 1
ATOM 854 O O . ALA A 1 104 ? 8.404 20.033 3.953 1.00 37.96 104 ALA A O 1
ATOM 856 N N . TYR A 1 105 ? 7.248 21.728 2.978 1.00 38.15 105 TYR A N 1
ATOM 857 C CA . TYR A 1 105 ? 7.108 20.991 1.719 1.00 39.08 105 TYR A CA 1
ATOM 858 C C . TYR A 1 105 ? 7.690 21.762 0.586 1.00 40.08 105 TYR A C 1
ATOM 859 O O . TYR A 1 105 ? 7.560 22.990 0.544 1.00 37.93 105 TYR A O 1
ATOM 868 N N . ASN A 1 106 ? 8.239 21.033 -0.389 1.00 36.60 106 ASN A N 1
ATOM 869 C CA . ASN A 1 106 ? 8.623 21.635 -1.641 1.00 39.85 106 ASN A CA 1
ATOM 870 C C . ASN A 1 106 ? 7.429 22.066 -2.495 1.00 37.87 106 ASN A C 1
ATOM 871 O O . ASN A 1 106 ? 6.434 21.340 -2.650 1.00 36.97 106 ASN A O 1
ATOM 876 N N . THR A 1 107 ? 7.537 23.261 -3.046 1.00 38.24 107 THR A N 1
ATOM 877 C CA . THR A 1 107 ? 6.496 23.769 -3.946 1.00 37.08 107 THR A CA 1
ATOM 878 C C . THR A 1 107 ? 6.997 23.763 -5.396 1.00 39.47 107 THR A C 1
ATOM 879 O O . THR A 1 107 ? 8.011 23.125 -5.685 1.00 38.95 107 THR A O 1
ATOM 883 N N . LYS A 1 108 ? 6.285 24.397 -6.327 1.00 40.17 108 LYS A N 1
ATOM 884 C CA . LYS A 1 108 ? 6.674 24.251 -7.747 1.00 39.42 108 LYS A CA 1
ATOM 885 C C . LYS A 1 108 ? 8.062 24.777 -8.179 1.00 39.22 108 LYS A C 1
ATOM 886 O O . LYS A 1 108 ? 8.683 24.184 -9.054 1.00 37.13 108 LYS A O 1
ATOM 892 N N . THR A 1 109 ? 8.507 25.895 -7.617 1.00 37.81 109 THR A N 1
ATOM 893 C CA . THR A 1 109 ? 9.824 26.485 -7.959 1.00 38.64 109 THR A CA 1
ATOM 894 C C . THR A 1 109 ? 10.908 25.935 -7.010 1.00 39.36 109 THR A C 1
ATOM 895 O O . THR A 1 109 ? 10.703 25.950 -5.797 1.00 38.31 109 THR A O 1
ATOM 899 N N . PRO A 1 110 ? 11.997 25.343 -7.575 1.00 39.74 110 PRO A N 1
ATOM 900 C CA . PRO A 1 110 ? 13.082 24.778 -6.755 1.00 39.33 110 PRO A CA 1
ATOM 901 C C . PRO A 1 110 ? 13.639 25.845 -5.810 1.00 38.76 110 PRO A C 1
ATOM 902 O O . PRO A 1 110 ? 13.776 26.991 -6.198 1.00 39.40 110 PRO A O 1
ATOM 906 N N . GLY A 1 111 ? 13.914 25.476 -4.571 1.00 39.22 111 GLY A N 1
ATOM 907 C CA . GLY A 1 111 ? 14.216 26.488 -3.548 1.00 38.54 111 GLY A CA 1
ATOM 908 C C . GLY A 1 111 ? 13.031 26.940 -2.712 1.00 38.13 111 GLY A C 1
ATOM 909 O O . GLY A 1 111 ? 13.214 27.269 -1.546 1.00 37.62 111 GLY A O 1
ATOM 910 N N . HIS A 1 112 ? 11.818 26.991 -3.299 1.00 39.11 112 HIS A N 1
ATOM 911 C CA . HIS A 1 112 ? 10.641 27.493 -2.587 1.00 36.85 112 HIS A CA 1
ATOM 912 C C . HIS A 1 112 ? 9.983 26.419 -1.706 1.00 39.24 112 HIS A C 1
ATOM 913 O O . HIS A 1 112 ? 10.069 25.215 -1.974 1.00 39.40 112 HIS A O 1
ATOM 920 N N . LEU A 1 113 ? 9.364 26.851 -0.606 1.00 37.62 113 LEU A N 1
ATOM 921 C CA . LEU A 1 113 ? 8.721 25.931 0.303 1.00 37.91 113 LEU A CA 1
ATOM 922 C C . LEU A 1 113 ? 7.397 26.461 0.794 1.00 38.24 113 LEU A C 1
ATOM 923 O O . LEU A 1 113 ? 7.185 27.685 0.849 1.00 38.35 113 LEU A O 1
ATOM 928 N N . HIS A 1 114 ? 6.527 25.559 1.228 1.00 38.42 114 HIS A N 1
ATOM 929 C CA . HIS A 1 114 ? 5.517 25.963 2.218 1.00 38.84 114 HIS A CA 1
ATOM 930 C C . HIS A 1 114 ? 5.794 25.265 3.542 1.00 38.95 114 HIS A C 1
ATOM 931 O O . HIS A 1 114 ? 5.857 24.028 3.625 1.00 38.29 114 HIS A O 1
ATOM 938 N N . LEU A 1 115 ? 5.959 26.079 4.581 1.00 38.46 115 LEU A N 1
ATOM 939 C CA . LEU A 1 115 ? 6.160 25.584 5.933 1.00 38.64 115 LEU A CA 1
ATOM 940 C C . LEU A 1 115 ? 4.830 25.658 6.719 1.00 40.36 115 LEU A C 1
ATOM 941 O O . LEU A 1 115 ? 4.390 26.756 7.155 1.00 39.02 115 LEU A O 1
ATOM 946 N N . TYR A 1 116 ? 4.165 24.511 6.884 1.00 39.22 116 TYR A N 1
ATOM 947 C CA . TYR A 1 116 ? 2.926 24.495 7.657 1.00 40.34 116 TYR A CA 1
ATOM 948 C C . TYR A 1 116 ? 3.270 24.298 9.142 1.00 41.94 116 TYR A C 1
ATOM 949 O O . TYR A 1 116 ? 4.035 23.403 9.477 1.00 40.71 116 TYR A O 1
ATOM 958 N N . VAL A 1 117 ? 2.712 25.164 9.996 1.00 40.78 117 VAL A N 1
ATOM 959 C CA . VAL A 1 117 ? 2.820 25.074 11.448 1.00 39.42 117 VAL A CA 1
ATOM 960 C C . VAL A 1 117 ? 1.479 24.525 11.914 1.00 39.24 117 VAL A C 1
ATOM 961 O O . VAL A 1 117 ? 0.475 25.195 11.760 1.00 38.30 117 VAL A O 1
ATOM 965 N N . HIS A 1 118 ? 1.509 23.311 12.456 1.00 38.90 118 HIS A N 1
ATOM 966 C CA . HIS A 1 118 ? 0.369 22.465 12.773 1.00 41.43 118 HIS A CA 1
ATOM 967 C C . HIS A 1 118 ? -0.231 22.840 14.140 1.00 42.23 118 HIS A C 1
ATOM 968 O O . HIS A 1 118 ? -0.042 22.134 15.137 1.00 43.38 118 HIS A O 1
ATOM 975 N N . LYS A 1 119 ? -0.968 23.941 14.143 1.00 43.32 119 LYS A N 1
ATOM 976 C CA . LYS A 1 119 ? -1.461 24.566 15.373 1.00 44.90 119 LYS A CA 1
ATOM 977 C C . LYS A 1 119 ? -2.778 23.942 15.829 1.00 44.58 119 LYS A C 1
ATOM 978 O O . LYS A 1 119 ? -3.024 23.835 17.026 1.00 43.44 119 LYS A O 1
ATOM 984 N N . GLY A 1 120 ? -3.624 23.498 14.902 1.00 43.06 120 GLY A N 1
ATOM 985 C CA . GLY A 1 120 ? -4.993 23.189 15.338 1.00 44.98 120 GLY A CA 1
ATOM 986 C C . GLY A 1 120 ? -5.919 24.373 15.063 1.00 44.30 120 GLY A C 1
ATOM 987 O O . GLY A 1 120 ? -5.446 25.506 14.772 1.00 42.33 120 GLY A O 1
ATOM 988 N N . HIS A 1 121 ? -7.222 24.107 15.151 1.00 44.15 121 HIS A N 1
ATOM 989 C CA . HIS A 1 121 ? -8.251 25.058 14.741 1.00 42.58 121 HIS A CA 1
ATOM 990 C C . HIS A 1 121 ? -8.076 26.367 15.524 1.00 41.11 121 HIS A C 1
ATOM 991 O O . HIS A 1 121 ? -8.084 26.382 16.749 1.00 38.64 121 HIS A O 1
ATOM 998 N N . THR A 1 122 ? -7.963 27.450 14.792 1.00 40.68 122 THR A N 1
ATOM 999 C CA . THR A 1 122 ? -7.623 28.747 15.348 1.00 40.90 122 THR A CA 1
ATOM 1000 C C . THR A 1 122 ? -8.581 29.719 14.640 1.00 37.37 122 THR A C 1
ATOM 1001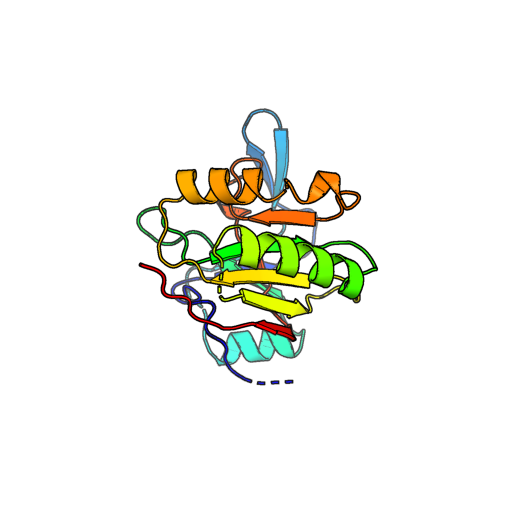 O O . THR A 1 122 ? -8.783 29.605 13.458 1.00 37.94 122 THR A O 1
ATOM 1005 N N . GLU A 1 123 ? -9.138 30.678 15.352 1.00 37.73 123 GLU A N 1
ATOM 1006 C CA . GLU A 1 123 ? -9.952 31.722 14.764 1.00 38.29 123 GLU A CA 1
ATOM 1007 C C . GLU A 1 123 ? -9.104 32.475 13.695 1.00 38.73 123 GLU A C 1
ATOM 1008 O O . GLU A 1 123 ? -7.926 32.745 13.924 1.00 37.09 123 GLU A O 1
ATOM 1014 N N . LEU A 1 124 ? -9.710 32.836 12.568 1.00 36.45 124 LEU A N 1
ATOM 1015 C CA . LEU A 1 124 ? -8.980 33.331 11.392 1.00 39.55 124 LEU A CA 1
ATOM 1016 C C . LEU A 1 124 ? -8.119 34.563 11.748 1.00 36.95 124 LEU A C 1
ATOM 1017 O O . LEU A 1 124 ? -6.946 34.577 11.421 1.00 38.84 124 LEU A O 1
ATOM 1022 N N . GLY A 1 125 ? -8.758 35.581 12.326 1.00 39.37 125 GLY A N 1
ATOM 1023 C CA . GLY A 1 125 ? -8.106 36.834 12.777 1.00 41.45 125 GLY A CA 1
ATOM 1024 C C . GLY A 1 125 ? -6.891 36.607 13.676 1.00 40.41 125 GLY A C 1
ATOM 1025 O O . GLY A 1 125 ? -5.816 37.209 13.502 1.00 39.18 125 GLY A O 1
ATOM 1026 N N . GLU A 1 126 ? -7.058 35.730 14.667 1.00 39.22 126 GLU A N 1
ATOM 1027 C CA . GLU A 1 126 ? -5.969 35.362 15.582 1.00 36.47 126 GLU A CA 1
ATOM 1028 C C . GLU A 1 126 ? -4.851 34.690 14.858 1.00 37.09 126 GLU A C 1
ATOM 1029 O O . GLU A 1 126 ? -3.661 34.963 15.137 1.00 36.32 126 GLU A O 1
ATOM 1035 N N . GLY A 1 127 ? -5.177 33.781 13.933 1.00 37.72 127 GLY A N 1
ATOM 1036 C CA . GLY A 1 127 ? -4.154 33.145 13.148 1.00 38.65 127 GLY A CA 1
ATOM 1037 C C . GLY A 1 127 ? -3.431 34.117 12.234 1.00 39.61 127 GLY A C 1
ATOM 1038 O O . GLY A 1 127 ? -2.213 33.992 12.074 1.00 36.52 127 GLY A O 1
ATOM 1039 N N . GLU A 1 128 ? -4.180 35.063 11.613 1.00 36.54 128 GLU A N 1
ATOM 1040 C CA . GLU A 1 128 ? -3.542 36.150 10.821 1.00 36.28 128 GLU A CA 1
ATOM 1041 C C . GLU A 1 128 ? -2.542 36.921 11.657 1.00 35.43 128 GLU A C 1
ATOM 1042 O O . GLU A 1 128 ? -1.409 37.181 11.266 1.00 35.08 128 GLU A O 1
ATOM 1048 N N . ARG A 1 129 ? -2.962 37.295 12.845 1.00 34.82 129 ARG A N 1
ATOM 1049 C CA . ARG A 1 129 ? -2.136 38.110 13.714 1.00 34.95 129 ARG A CA 1
ATOM 1050 C C . ARG A 1 129 ? -0.877 37.351 14.198 1.00 36.12 129 ARG A C 1
ATOM 1051 O O . ARG A 1 129 ? 0.229 37.893 14.188 1.00 36.97 129 ARG A O 1
ATOM 1059 N N . LEU A 1 130 ? -1.070 36.106 14.626 1.00 35.29 130 LEU A N 1
ATOM 1060 C CA . LEU A 1 130 ? -0.008 35.292 15.213 1.00 37.71 130 LEU A CA 1
ATOM 1061 C C . LEU A 1 130 ? 1.058 35.033 14.119 1.00 37.91 130 LEU A C 1
ATOM 1062 O O . LEU A 1 130 ? 2.215 35.303 14.339 1.00 36.69 130 LEU A O 1
ATOM 1067 N N . VAL A 1 131 ? 0.638 34.634 12.924 1.00 36.69 131 VAL A N 1
ATOM 1068 C CA . VAL A 1 131 ? 1.606 34.409 11.858 1.00 36.55 131 VAL A CA 1
ATOM 1069 C C . VAL A 1 131 ? 2.339 35.686 11.435 1.00 36.62 131 VAL A C 1
ATOM 1070 O O . VAL A 1 131 ? 3.533 35.604 11.117 1.00 36.39 131 VAL A O 1
ATOM 1074 N N . LYS A 1 132 ? 1.651 36.842 11.416 1.00 36.81 132 LYS A N 1
ATOM 1075 C CA . LYS A 1 132 ? 2.286 38.138 11.150 1.00 37.53 132 LYS A CA 1
ATOM 1076 C C . LYS A 1 132 ? 3.350 38.430 12.188 1.00 36.36 132 LYS A C 1
ATOM 1077 O O . LYS A 1 132 ? 4.386 38.969 11.891 1.00 33.73 132 LYS A O 1
ATOM 1083 N N . THR A 1 133 ? 3.034 38.169 13.452 1.00 36.53 133 THR A N 1
ATOM 1084 C CA . THR A 1 133 ? 3.960 38.495 14.544 1.00 36.98 133 THR A CA 1
ATOM 1085 C C . THR A 1 133 ? 5.218 37.627 14.424 1.00 36.80 133 THR A C 1
ATOM 1086 O O . THR A 1 133 ? 6.329 38.088 14.623 1.00 37.42 133 THR A O 1
ATOM 1090 N N . LEU A 1 134 ? 5.017 36.374 14.111 1.00 34.58 134 LEU A N 1
ATOM 1091 C CA . LEU A 1 134 ? 6.165 35.449 13.881 1.00 37.96 134 LEU A CA 1
ATOM 1092 C C . LEU A 1 134 ? 7.026 35.905 12.691 1.00 38.47 134 LEU A C 1
ATOM 1093 O O . LEU A 1 134 ? 8.267 35.909 12.738 1.00 37.24 134 LEU A O 1
ATOM 1098 N N . SER A 1 135 ? 6.341 36.277 11.610 1.00 36.47 135 SER A 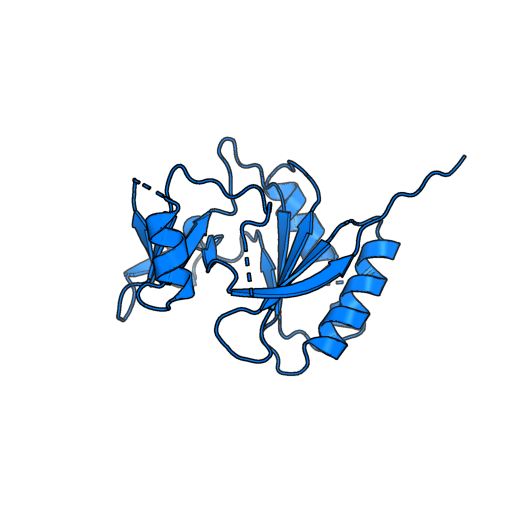N 1
ATOM 1099 C CA . SER A 1 135 ? 6.990 36.812 10.413 1.00 36.78 135 SER A CA 1
ATOM 1100 C C . SER A 1 135 ? 7.889 38.019 10.753 1.00 37.49 135 SER A C 1
ATOM 1101 O O . SER A 1 135 ? 9.035 38.050 10.352 1.00 36.13 135 SER A O 1
ATOM 1112 N N . LYS A 1 137 ? 9.182 38.727 13.707 1.00 43.76 137 LYS A N 1
ATOM 1113 C CA . LYS A 1 137 ? 10.279 38.233 14.549 1.00 43.29 137 LYS A CA 1
ATOM 1114 C C . LYS A 1 137 ? 11.302 37.599 13.593 1.00 40.25 137 LYS A C 1
ATOM 1115 O O . LYS A 1 137 ? 12.480 37.834 13.702 1.00 35.37 137 LYS A O 1
ATOM 1121 N N . LEU A 1 138 ? 10.844 36.796 12.652 1.00 39.36 138 LEU A N 1
ATOM 1122 C CA . LEU A 1 138 ? 11.782 36.136 11.753 1.00 38.98 138 LEU A CA 1
ATOM 1123 C C . LEU A 1 138 ? 12.559 37.131 10.888 1.00 39.61 138 LEU A C 1
ATOM 1124 O O . LEU A 1 138 ? 13.737 36.907 10.637 1.00 38.83 138 LEU A O 1
ATOM 1129 N N . ALA A 1 139 ? 11.903 38.199 10.425 1.00 39.73 139 ALA A N 1
ATOM 1130 C CA . ALA A 1 139 ? 12.535 39.235 9.568 1.00 41.28 139 ALA A CA 1
ATOM 1131 C C . ALA A 1 139 ? 13.653 40.031 10.245 1.00 41.58 139 ALA A C 1
ATOM 1132 O O . ALA A 1 139 ? 14.437 40.706 9.560 1.00 40.01 139 ALA A O 1
ATOM 1134 N N . GLN A 1 140 ? 13.726 39.967 11.570 1.00 42.76 140 GLN A N 1
ATOM 1135 C CA . GLN A 1 140 ? 14.874 40.519 12.301 1.00 44.97 140 GLN A CA 1
ATOM 1136 C C . GLN A 1 140 ? 16.185 39.750 12.075 1.00 45.28 140 GLN A C 1
ATOM 1137 O O . GLN A 1 140 ? 17.255 40.318 12.185 1.00 43.44 140 GLN A O 1
ATOM 1143 N N . GLY A 1 141 ? 16.089 38.455 11.777 1.00 45.61 141 GLY A N 1
ATOM 1144 C CA . GLY A 1 141 ? 17.284 37.626 11.662 1.00 48.33 141 GLY A CA 1
ATOM 1145 C C . GLY A 1 141 ? 17.593 37.165 10.255 1.00 49.07 141 GLY A C 1
ATOM 1146 O O . GLY A 1 141 ? 18.707 36.714 10.003 1.00 49.37 141 GLY A O 1
ATOM 1147 N N . LEU A 1 142 ? 16.594 3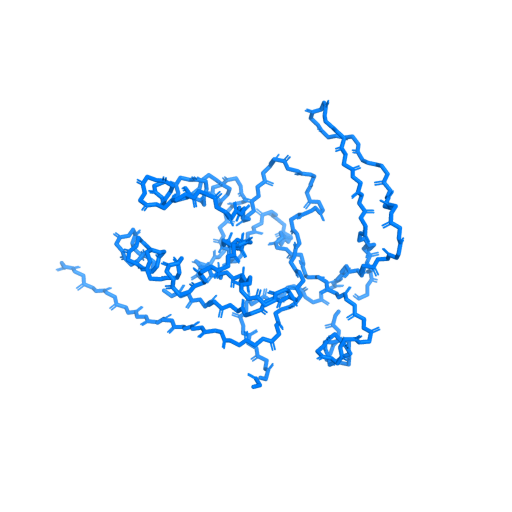7.264 9.364 1.00 49.74 142 LEU A N 1
ATOM 1148 C CA . LEU A 1 142 ? 16.702 36.942 7.920 1.00 51.18 142 LEU A CA 1
ATOM 1149 C C . LEU A 1 142 ? 16.071 38.045 7.059 1.00 50.55 142 LEU A C 1
ATOM 1150 O O . LEU A 1 142 ? 15.044 38.610 7.444 1.00 49.90 142 LEU A O 1
ATOM 1155 N N . PRO A 1 143 ? 16.663 38.355 5.884 1.00 50.04 143 PRO A N 1
ATOM 1156 C CA . PRO A 1 143 ? 15.915 39.159 4.871 1.00 48.71 143 PRO A CA 1
ATOM 1157 C C . PRO A 1 143 ? 14.587 38.502 4.420 1.00 46.81 143 PRO A C 1
ATOM 1158 O O . PRO A 1 143 ? 14.551 37.295 4.174 1.00 45.61 143 PRO A O 1
ATOM 1162 N N . LYS A 1 144 ? 13.505 39.287 4.371 1.00 43.87 144 LYS A N 1
ATOM 1163 C CA . LYS A 1 144 ? 12.169 38.740 4.131 1.00 43.09 144 LYS A CA 1
ATOM 1164 C C . LYS A 1 144 ? 11.971 38.314 2.686 1.00 40.95 144 LYS A C 1
ATOM 1165 O O . LYS A 1 144 ? 11.899 39.139 1.807 1.00 40.98 144 LYS A O 1
ATOM 1171 N N . GLU A 1 145 ? 11.856 37.019 2.471 1.00 41.29 145 GLU A N 1
ATOM 1172 C CA . GLU A 1 145 ? 11.647 36.478 1.124 1.00 41.23 145 GLU A CA 1
ATOM 1173 C C . GLU A 1 145 ? 10.539 35.466 1.220 1.00 39.53 145 GLU A C 1
ATOM 1174 O O . GLU A 1 145 ? 10.585 34.463 0.549 1.00 38.17 145 GLU A O 1
ATOM 1180 N N . TRP A 1 146 ? 9.568 35.711 2.114 1.00 39.77 146 TRP A N 1
ATOM 1181 C CA . TRP A 1 146 ? 8.435 34.842 2.280 1.00 39.50 146 TRP A CA 1
ATOM 1182 C C . TRP A 1 146 ? 7.162 35.683 2.379 1.00 41.23 146 TRP A C 1
ATOM 1183 O O . TRP A 1 146 ? 7.216 36.905 2.576 1.00 40.05 146 TRP A O 1
ATOM 1194 N N . LYS A 1 147 ? 6.025 35.021 2.248 1.00 40.29 147 LYS A N 1
ATOM 1195 C CA . LYS A 1 147 ? 4.740 35.635 2.554 1.00 42.33 147 LYS A CA 1
ATOM 1196 C C . LYS A 1 147 ? 4.220 34.758 3.675 1.00 40.43 147 LYS A C 1
ATOM 1197 O O . LYS A 1 147 ? 4.701 33.644 3.881 1.00 39.93 147 LYS A O 1
ATOM 1203 N N . VAL A 1 148 ? 3.258 35.256 4.434 1.00 38.66 148 VAL A N 1
ATOM 1204 C CA . VAL A 1 148 ? 2.604 34.424 5.442 1.00 39.22 148 VAL A CA 1
ATOM 1205 C C . VAL A 1 148 ? 1.093 34.222 5.179 1.00 38.95 148 VAL A C 1
ATOM 1206 O O . VAL A 1 148 ? 0.454 35.069 4.601 1.00 40.24 148 VAL A O 1
ATOM 1210 N N . PHE A 1 149 ? 0.577 33.064 5.589 1.00 38.72 149 PHE A N 1
ATOM 1211 C CA . PHE A 1 149 ? -0.821 32.708 5.427 1.00 39.87 149 PHE A CA 1
ATOM 1212 C C . PHE A 1 149 ? -1.376 32.181 6.746 1.00 39.83 149 PHE A C 1
ATOM 1213 O O . PHE A 1 149 ? -0.665 31.479 7.490 1.00 41.84 149 PHE A O 1
ATOM 1221 N N . PRO A 1 150 ? -2.628 32.502 7.072 1.00 38.99 150 PRO A N 1
ATOM 1222 C CA . PRO A 1 150 ? -3.551 33.371 6.366 1.00 39.20 150 PRO A CA 1
ATOM 1223 C C . PRO A 1 150 ? -3.201 34.837 6.571 1.00 36.99 150 PRO A C 1
ATOM 1224 O O . PRO A 1 150 ? -2.468 35.171 7.501 1.00 38.54 150 PRO A O 1
ATOM 1228 N N . SER A 1 151 ? -3.679 35.690 5.664 1.00 40.21 151 SER A N 1
ATOM 1229 C CA . SER A 1 151 ? -3.457 37.109 5.756 1.00 38.10 151 SER A CA 1
ATOM 1230 C C . SER A 1 151 ? -4.678 37.824 5.236 1.00 38.05 151 SER A C 1
ATOM 1231 O O . SER A 1 151 ? -5.273 37.398 4.249 1.00 39.14 151 SER A O 1
ATOM 1234 N N . ASN A 1 152 ? -4.976 38.962 5.826 1.00 34.52 152 ASN A N 1
ATOM 1235 C CA . ASN A 1 152 ? -5.930 39.923 5.246 1.00 35.70 152 ASN A CA 1
ATOM 1236 C C . ASN A 1 152 ? -5.335 40.919 4.238 1.00 34.25 152 ASN A C 1
ATOM 1237 O O . ASN A 1 152 ? -6.027 41.830 3.812 1.00 33.19 152 ASN A O 1
ATOM 1242 N N . GLU A 1 153 ? -4.049 40.768 3.890 1.00 35.74 153 GLU A N 1
ATOM 1243 C CA . GLU A 1 153 ? -3.431 41.631 2.915 1.00 37.04 153 GLU A CA 1
ATOM 124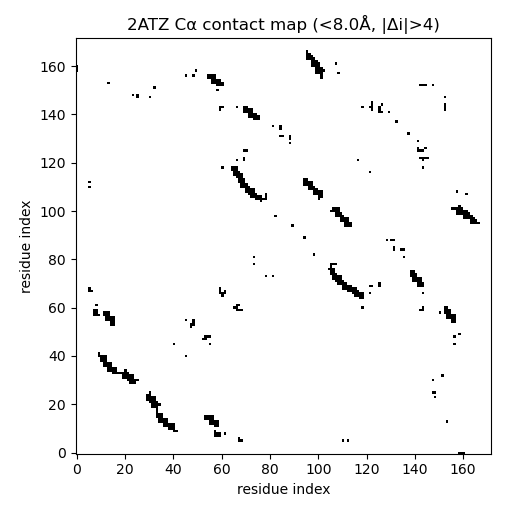4 C C . GLU A 1 153 ? -3.998 41.408 1.497 1.00 36.94 153 GLU A C 1
ATOM 1245 O O . GLU A 1 153 ? -3.883 42.252 0.669 1.00 35.83 153 GLU A O 1
ATOM 1251 N N . TRP A 1 154 ? -4.585 40.250 1.234 1.00 37.84 154 TRP A N 1
ATOM 1252 C CA . TRP A 1 154 ? -5.129 39.977 -0.122 1.00 37.97 154 TRP A CA 1
ATOM 1253 C C . TRP A 1 154 ? -6.556 39.372 0.074 1.00 38.29 154 TRP A C 1
ATOM 1254 O O . TRP A 1 154 ? -6.954 39.040 1.219 1.00 36.27 154 TRP A O 1
ATOM 1265 N N . PRO A 1 155 ? -7.338 39.241 -1.017 1.00 38.54 155 PRO A N 1
ATOM 1266 C CA . PRO A 1 155 ? -8.719 38.760 -0.861 1.00 38.68 155 PRO A CA 1
ATOM 1267 C C . PRO A 1 155 ? -8.812 37.397 -0.201 1.00 37.22 155 PRO A C 1
ATOM 1268 O O . PRO A 1 155 ? -7.843 36.611 -0.218 1.00 36.58 155 PRO A O 1
ATOM 1272 N N . LYS A 1 156 ? -9.955 37.084 0.382 1.00 37.62 156 LYS A N 1
ATOM 1273 C CA . LYS A 1 156 ? -10.041 35.821 1.144 1.00 40.81 156 LYS A CA 1
ATOM 1274 C C . LYS A 1 156 ? -9.703 34.608 0.299 1.00 39.73 156 LYS A C 1
ATOM 1275 O O . LYS A 1 156 ? -9.058 33.665 0.759 1.00 42.22 156 LYS A O 1
ATOM 1281 N N . GLU A 1 157 ? -10.152 34.633 -0.946 1.00 41.86 157 GLU A N 1
ATOM 1282 C CA . GLU A 1 157 ? -9.888 33.520 -1.855 1.00 42.88 157 GLU A CA 1
ATOM 1283 C C . GLU A 1 157 ? -8.423 33.379 -2.328 1.00 41.68 157 GLU A C 1
ATOM 1284 O O . GLU A 1 157 ? -8.120 32.470 -3.063 1.00 40.34 157 GLU A O 1
ATOM 1290 N N . PHE A 1 158 ? -7.535 34.300 -1.941 1.00 40.38 158 PHE A N 1
ATOM 1291 C CA . PHE A 1 158 ? -6.104 34.178 -2.234 1.00 38.97 158 PHE A CA 1
ATOM 1292 C C . PHE A 1 158 ? -5.410 33.499 -1.050 1.00 39.64 158 PHE A C 1
ATOM 1293 O O . PHE A 1 158 ? -4.213 33.126 -1.115 1.00 40.84 158 PHE A O 1
ATOM 1301 N N . ASN A 1 159 ? -6.174 33.221 0.000 1.00 37.88 159 ASN A N 1
ATOM 1302 C CA . ASN A 1 159 ? -5.695 32.387 1.114 1.00 37.14 159 ASN A CA 1
ATOM 1303 C C . ASN A 1 159 ? -5.868 30.888 0.820 1.00 39.65 159 ASN A C 1
ATOM 1304 O O . ASN A 1 159 ? -6.592 30.146 1.532 1.00 38.36 159 ASN A O 1
ATOM 1309 N N . ILE A 1 160 ? -5.229 30.487 -0.291 1.00 39.25 160 ILE A N 1
ATOM 1310 C CA . ILE A 1 160 ? -5.229 29.120 -0.774 1.00 39.20 160 ILE A CA 1
ATOM 1311 C C . ILE A 1 160 ? -3.762 28.732 -1.058 1.00 40.80 160 ILE A C 1
ATOM 1312 O O . ILE A 1 160 ? -2.914 29.613 -1.306 1.00 40.33 160 ILE A O 1
ATOM 1317 N N . LEU A 1 161 ? -3.473 27.436 -1.001 1.00 39.47 161 LEU A N 1
ATOM 1318 C CA . LEU A 1 161 ? -2.126 26.914 -1.263 1.00 39.37 161 LEU A CA 1
ATOM 1319 C C . LEU A 1 161 ? -2.118 25.765 -2.247 1.00 40.59 161 LEU A C 1
ATOM 1320 O O . LEU A 1 161 ? -2.814 24.765 -2.050 1.00 40.15 161 LEU A O 1
ATOM 1325 N N . ALA A 1 162 ? -1.305 25.920 -3.299 1.00 42.15 162 ALA A N 1
ATOM 1326 C CA . ALA A 1 162 ? -1.015 24.847 -4.221 1.00 41.17 162 ALA A CA 1
ATOM 1327 C C . ALA A 1 162 ? -0.563 23.651 -3.414 1.00 41.45 162 ALA A C 1
ATOM 1328 O O . ALA A 1 162 ? 0.257 23.771 -2.443 1.00 40.64 162 ALA A O 1
ATOM 1330 N N . LEU A 1 163 ? -1.053 22.483 -3.827 1.00 39.52 163 LEU A N 1
ATOM 1331 C CA . LEU A 1 163 ? -0.813 21.250 -3.066 1.00 39.47 163 LEU A CA 1
ATOM 1332 C C . LEU A 1 163 ? 0.684 21.032 -3.063 1.00 39.90 163 LEU A C 1
ATOM 1333 O O . LEU A 1 163 ? 1.377 21.341 -4.037 1.00 40.69 163 LEU A O 1
ATOM 1338 N N . PRO A 1 164 ? 1.208 20.558 -1.938 1.00 41.38 164 PRO A N 1
ATOM 1339 C CA . PRO A 1 164 ? 2.646 20.293 -1.865 1.00 43.20 164 PRO A CA 1
ATOM 1340 C C . PRO A 1 164 ? 3.085 19.094 -2.715 1.00 43.40 164 PRO A C 1
ATOM 1341 O O . PRO A 1 164 ? 2.298 18.143 -2.948 1.00 42.28 164 PRO A O 1
ATOM 1345 N N . TYR A 1 165 ? 4.332 19.140 -3.143 1.00 43.04 165 TYR A N 1
ATOM 1346 C CA . TYR A 1 165 ? 4.916 18.125 -4.018 1.00 43.54 165 TYR A CA 1
ATOM 1347 C C . TYR A 1 165 ? 5.783 17.084 -3.321 1.00 45.07 165 TYR A C 1
ATOM 1348 O O . TYR A 1 165 ? 5.769 15.911 -3.719 1.00 46.46 165 TYR A O 1
ATOM 1357 N N . GLU A 1 166 ? 6.597 17.506 -2.357 1.00 44.91 166 GLU A N 1
ATOM 1358 C CA . GLU A 1 166 ? 7.516 16.592 -1.613 1.00 45.05 166 GLU A CA 1
ATOM 1359 C C . GLU A 1 166 ? 7.666 17.140 -0.203 1.00 42.82 166 GLU A C 1
ATOM 1360 O O . GLU A 1 166 ? 7.480 18.335 0.004 1.00 41.43 166 GLU A O 1
ATOM 1366 N N . VAL A 1 167 ? 8.002 16.288 0.767 1.00 42.42 167 VAL A N 1
ATOM 1367 C CA . VAL A 1 167 ? 8.306 16.804 2.121 1.00 43.98 167 VAL A CA 1
ATOM 1368 C C . VAL A 1 167 ? 9.781 17.198 2.125 1.00 42.86 167 VAL A C 1
ATOM 1369 O O . VAL A 1 167 ? 10.651 16.403 1.721 1.00 41.81 167 VAL A O 1
ATOM 1373 N N . PHE A 1 168 ? 10.054 18.430 2.531 1.00 40.63 168 PHE A N 1
ATOM 1374 C CA . PHE A 1 168 ? 11.428 18.950 2.672 1.00 38.89 168 PHE A CA 1
ATOM 1375 C C . PHE A 1 168 ? 12.012 18.614 4.052 1.00 38.02 168 PHE A C 1
ATOM 1376 O O . PHE A 1 168 ? 13.166 18.143 4.192 1.00 37.91 168 PHE A O 1
ATOM 1384 N N . ALA A 1 169 ? 11.235 18.904 5.101 1.00 36.07 169 ALA A N 1
ATOM 1385 C CA . ALA A 1 169 ? 11.663 18.569 6.452 1.00 36.64 169 ALA A CA 1
ATOM 1386 C C . ALA A 1 169 ? 10.477 18.467 7.372 1.00 36.38 169 ALA A C 1
ATOM 1387 O O . ALA A 1 169 ? 9.389 18.911 7.053 1.00 35.59 169 ALA A O 1
ATOM 1389 N N . LYS A 1 170 ? 10.693 17.952 8.574 1.00 36.11 170 LYS A N 1
ATOM 1390 C CA . LYS A 1 170 ? 9.564 17.784 9.455 1.00 38.79 170 LYS A CA 1
ATOM 1391 C C . LYS A 1 170 ? 10.090 17.642 10.869 1.00 37.05 170 LYS A C 1
ATOM 1392 O O . LYS A 1 170 ? 11.153 17.035 11.086 1.00 34.32 170 LYS A O 1
ATOM 1398 N N . GLU A 1 171 ? 9.409 18.292 11.793 1.00 36.10 171 GLU A N 1
ATOM 1399 C CA . GLU A 1 171 ? 9.793 18.236 13.197 1.00 38.72 171 GLU A CA 1
ATOM 1400 C C . GLU A 1 171 ? 8.520 17.949 13.973 1.00 37.83 171 GLU A C 1
ATOM 1401 O O . GLU A 1 171 ? 7.421 18.365 13.594 1.00 35.42 171 GLU A O 1
ATOM 1407 N N . ARG A 1 172 ? 8.657 17.192 15.043 1.00 36.87 172 ARG A N 1
ATOM 1408 C CA . ARG A 1 172 ? 7.529 16.844 15.902 1.00 38.33 172 ARG A CA 1
ATOM 1409 C C . ARG A 1 172 ? 8.069 16.877 17.320 1.00 38.64 172 ARG A C 1
ATOM 1410 O O . ARG A 1 172 ? 9.264 16.561 17.533 1.00 34.50 172 ARG A O 1
ATOM 1418 N N . GLY A 1 173 ? 7.223 17.221 18.295 1.00 38.37 173 GLY A N 1
ATOM 1419 C CA . GLY A 1 173 ? 7.639 17.027 19.677 1.00 39.39 173 GLY A CA 1
ATOM 1420 C C . GLY A 1 173 ? 6.598 17.397 20.708 1.00 41.75 173 GLY A C 1
ATOM 1421 O O . GLY A 1 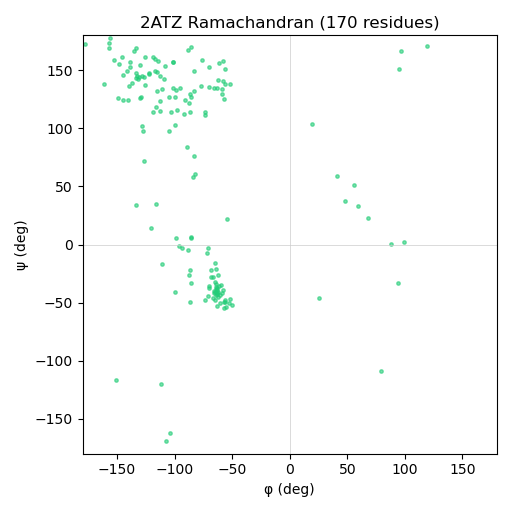173 ? 5.549 17.968 20.385 1.00 40.18 173 GLY A O 1
ATOM 1422 N N . SER A 1 174 ? 6.897 17.082 21.962 1.00 44.02 174 SER A N 1
ATOM 1423 C CA . SER A 1 174 ? 6.063 17.547 23.066 1.00 47.12 174 SER A CA 1
ATOM 1424 C C . SER A 1 174 ? 6.910 17.995 24.237 1.00 48.79 174 SER A C 1
ATOM 1425 O O . SER A 1 174 ? 8.033 17.508 24.445 1.00 48.52 174 SER A O 1
ATOM 1428 N N . SER A 1 175 ? 6.337 18.922 24.999 1.00 51.31 175 SER A N 1
ATOM 1429 C CA . SER A 1 175 ? 6.970 19.537 26.139 1.00 53.49 175 SER A CA 1
ATOM 1430 C C . SER A 1 175 ? 6.015 19.493 27.332 1.00 55.36 175 SER A C 1
ATOM 1431 O O . SER A 1 175 ? 4.797 19.662 27.168 1.00 56.14 175 SER A O 1
ATOM 1434 N N . TRP A 1 176 ? 6.575 19.311 28.526 1.00 56.10 176 TRP A N 1
ATOM 1435 C CA . TRP A 1 176 ? 5.808 19.443 29.754 1.00 57.15 176 TRP A CA 1
ATOM 1436 C C . TRP A 1 176 ? 6.677 20.051 30.864 1.00 57.11 176 TRP A C 1
ATOM 1437 O O . TRP A 1 176 ? 7.840 19.462 31.211 1.00 55.69 176 TRP A O 1
ATOM 1448 N N . ALA A 1 177 ? 6.123 21.218 31.429 1.00 56.76 177 ALA A N 1
ATOM 1449 C CA . ALA A 1 177 ? 6.830 21.813 32.569 1.00 56.45 177 ALA A CA 1
ATOM 1450 C C . ALA A 1 177 ? 5.880 21.973 33.756 1.00 57.15 177 ALA A C 1
ATOM 1451 O O . ALA A 1 177 ? 4.653 21.971 33.567 1.00 57.31 177 ALA A O 1
ATOM 1453 N N . LYS A 1 178 ? 6.455 22.138 34.956 1.00 56.37 178 LYS A N 1
ATOM 1454 C CA . LYS A 1 178 ? 5.723 22.422 36.197 1.00 57.43 178 LYS A CA 1
ATOM 1455 C C . LYS A 1 178 ? 4.704 21.332 36.527 1.00 58.07 178 LYS A C 1
ATOM 1456 O O . LYS A 1 178 ? 4.912 20.785 37.874 1.00 59.28 178 LYS A O 1
#

Organism: Helicobacter pylori (strain ATCC 700392 / 26695) (NCBI:txid85962)

Radius of gyration: 16.1 Å; Cα contacts (8 Å, |Δi|>4): 310; chains: 1; bounding box: 36×40×54 Å

Solvent-accessible surface area: 10239 Å² total

Nearest PDB structures (foldseek):
  2atz-assembly1_A  TM=1.000E+00  e=3.948E-31  Helicobacter pylori 26695
  6ztg-assembly1_A  TM=3.887E-01  e=2.285E-01  Escherichia coli
  2adb-assembly1_A  TM=4.584E-01  e=2.910E+00  Homo sapiens
  8q90-assembly1_B  TM=3.813E-01  e=2.088E+00  Haloferax mediterranei
  6i05-assembly1_A  TM=4.000E-01  e=2.333E+00  Pseudomonas aeruginosa

InterPro domains:
  IPR015061 Domain of unknown function DUF1882 [PF08966] (1-73)
  IPR044919 HP0184-like superfamily [G3DSA:3.90.920.20] (1-180)

Foldseek 3Di:
DADDPPVFDQQWKKWFADDDACWDQAPNDIDGHRIDIGRHHDPVNVVCLLVVVTWIWTAQADPVRWGQWKKKWAQDQAVVVVVVLLVVLAVVVPFWWWWFDDDDHRIIIITTRDGIGHNVVSQVVQVVSLCSCVPDPDRIDIPPHSPDDSVVRIGTDGNGTPDTDDDDDDDD

B-factor: mean 43.65, std 9.38, range [10.43, 120.0]